Protein AF-K1REI7-F1 (afdb_monomer)

pLDDT: mean 71.36, std 9.13, range [47.62, 83.75]

Nearest PDB structures (foldseek):
  6emy-assembly1_A  TM=7.719E-01  e=7.578E-04  Enterococcus faecalis
  6en1-assembly1_A  TM=7.544E-01  e=6.233E-04  Enterococcus faecalis
  6en0-assembly1_B  TM=7.613E-01  e=9.213E-04  Enterococcus faecalis
  1pvr-assembly1_B-2  TM=6.829E-01  e=1.358E+00  Punavirus P1
  7wbw-assembly1_J  TM=5.403E-01  e=9.585E+00  Komagataella phaffii

Solvent-accessible surface area (backbone atoms only — not comparable to full-atom values): 3725 Å² total; per-residue (Å²): 137,89,51,75,65,55,58,54,50,53,50,52,51,52,44,50,72,71,70,49,56,67,68,61,50,29,60,77,70,66,50,91,50,63,65,72,56,45,66,69,48,73,79,67,48,74,65,54,54,51,50,51,52,53,51,54,65,70,76,108

Secondary structure (DSSP, 8-state):
---HHHHHHHHHHHHHHTT--HHHHHHHHT-SSHHHHHHHHTT--HHHHHHHHHHHHHH-

Radius of gyration: 12.89 Å; Cα contacts (8 Å, |Δi|>4): 25; chains: 1; bounding box: 36×20×29 Å

Mean predicted aligned error: 9.33 Å

Structure (mmCIF, N/CA/C/O backbone):
data_AF-K1REI7-F1
#
_entry.id   AF-K1REI7-F1
#
loop_
_atom_site.group_PDB
_atom_site.id
_atom_site.type_symbol
_atom_site.label_atom_id
_atom_site.label_alt_id
_atom_site.label_comp_id
_atom_site.label_asym_id
_atom_site.label_entity_id
_atom_site.label_seq_id
_atom_site.pdbx_PDB_ins_code
_atom_site.Cartn_x
_atom_site.Cartn_y
_atom_site.Cartn_z
_atom_site.occupancy
_atom_site.B_iso_or_equiv
_atom_site.auth_seq_id
_atom_site.auth_comp_id
_atom_site.auth_asym_id
_atom_site.auth_atom_id
_atom_site.pdbx_PDB_model_num
ATOM 1 N N . MET A 1 1 ? 24.956 -1.164 -8.177 1.00 47.62 1 MET A N 1
ATOM 2 C CA . MET A 1 1 ? 23.786 -1.739 -8.880 1.00 47.62 1 MET A CA 1
ATOM 3 C C . MET A 1 1 ? 22.526 -0.976 -8.482 1.00 47.62 1 MET A C 1
ATOM 5 O O . MET A 1 1 ? 21.829 -1.379 -7.563 1.00 47.62 1 MET A O 1
ATOM 9 N N . THR A 1 2 ? 22.242 0.150 -9.131 1.00 50.41 2 THR A N 1
ATOM 10 C CA . THR A 1 2 ? 20.994 0.909 -8.941 1.00 50.41 2 THR A CA 1
ATOM 11 C C . THR A 1 2 ? 20.077 0.608 -10.117 1.00 50.41 2 THR A C 1
ATOM 13 O O . THR A 1 2 ? 20.081 1.312 -11.121 1.00 50.41 2 THR A O 1
ATOM 16 N N . HIS A 1 3 ? 19.362 -0.513 -10.042 1.00 66.44 3 HIS A N 1
ATOM 17 C CA . HIS A 1 3 ? 18.363 -0.857 -11.051 1.00 66.44 3 HIS A CA 1
ATOM 18 C C . HIS A 1 3 ? 17.047 -0.128 -10.720 1.00 66.44 3 HIS A C 1
ATOM 20 O O . HIS A 1 3 ? 16.705 -0.064 -9.537 1.00 66.44 3 HIS A O 1
ATOM 26 N N . PRO A 1 4 ? 16.270 0.366 -11.702 1.00 71.94 4 PRO A N 1
ATOM 27 C CA . PRO A 1 4 ? 14.959 0.998 -11.471 1.00 71.94 4 PRO A CA 1
ATOM 28 C C . PRO A 1 4 ? 14.016 0.164 -10.583 1.00 71.94 4 PRO A C 1
ATOM 30 O O . PRO A 1 4 ? 13.239 0.700 -9.792 1.00 71.94 4 PRO A O 1
ATOM 33 N N . HIS A 1 5 ? 14.154 -1.164 -10.639 1.00 75.00 5 HIS A N 1
ATOM 34 C CA . HIS A 1 5 ? 13.467 -2.109 -9.760 1.00 75.00 5 HIS A CA 1
ATOM 35 C C . HIS A 1 5 ? 13.753 -1.898 -8.266 1.00 75.00 5 HIS A C 1
ATOM 37 O O . HIS A 1 5 ? 12.838 -2.016 -7.455 1.00 75.00 5 HIS A O 1
ATOM 43 N N . VAL A 1 6 ? 14.985 -1.550 -7.887 1.00 76.31 6 VAL A N 1
ATOM 44 C CA . VAL A 1 6 ? 15.369 -1.340 -6.483 1.00 76.31 6 VAL A CA 1
ATOM 45 C C . VAL A 1 6 ? 14.654 -0.116 -5.914 1.00 76.31 6 VAL A C 1
ATOM 47 O O . VAL A 1 6 ? 14.106 -0.193 -4.822 1.00 76.31 6 VAL A O 1
ATOM 50 N N . CYS A 1 7 ? 14.565 0.982 -6.672 1.00 78.75 7 CYS A N 1
ATOM 51 C CA . CYS A 1 7 ? 13.815 2.177 -6.265 1.00 78.75 7 CYS A CA 1
ATOM 52 C C . CYS A 1 7 ? 12.331 1.863 -6.034 1.00 78.75 7 CYS A C 1
ATOM 54 O O . CYS A 1 7 ? 11.745 2.303 -5.045 1.00 78.75 7 CYS A O 1
ATOM 56 N N . ARG A 1 8 ? 11.743 1.052 -6.919 1.00 79.25 8 ARG A N 1
ATOM 57 C CA . ARG A 1 8 ? 10.352 0.608 -6.811 1.00 79.25 8 ARG A CA 1
ATOM 58 C C . ARG A 1 8 ? 10.133 -0.281 -5.577 1.00 79.25 8 ARG A C 1
ATOM 60 O O . ARG A 1 8 ? 9.169 -0.070 -4.847 1.00 79.25 8 ARG A O 1
ATOM 67 N N . HIS A 1 9 ? 11.055 -1.196 -5.274 1.00 78.75 9 HIS A N 1
ATOM 68 C CA . HIS A 1 9 ? 11.023 -1.976 -4.030 1.00 78.75 9 HIS A CA 1
ATOM 69 C C . HIS A 1 9 ? 11.179 -1.104 -2.779 1.00 78.75 9 HIS A C 1
ATOM 71 O O . HIS A 1 9 ? 10.409 -1.265 -1.837 1.00 78.75 9 HIS A O 1
ATOM 77 N N . THR A 1 10 ? 12.110 -0.148 -2.775 1.00 81.88 10 THR A N 1
ATOM 78 C CA . THR A 1 10 ? 12.304 0.781 -1.651 1.00 81.88 10 THR A CA 1
ATOM 79 C C . THR A 1 10 ? 11.048 1.608 -1.380 1.00 81.88 10 THR A C 1
ATOM 81 O O . THR A 1 10 ? 10.640 1.739 -0.228 1.00 81.88 10 THR A O 1
ATOM 84 N N . TYR A 1 11 ? 10.397 2.119 -2.429 1.00 83.75 11 TYR A N 1
ATOM 85 C CA . TYR A 1 11 ? 9.124 2.827 -2.298 1.00 83.75 11 TYR A CA 1
ATOM 86 C C . TYR A 1 11 ? 8.036 1.923 -1.699 1.00 83.75 11 TYR A C 1
ATOM 88 O O . TYR A 1 11 ? 7.414 2.299 -0.708 1.00 83.75 11 TYR A O 1
ATOM 96 N N . CYS A 1 12 ? 7.867 0.704 -2.222 1.00 81.06 12 CYS A N 1
ATOM 97 C CA . CYS A 1 12 ? 6.902 -0.264 -1.693 1.00 81.06 12 CYS A CA 1
ATOM 98 C C . CYS A 1 12 ? 7.123 -0.539 -0.198 1.00 81.06 12 CYS A C 1
ATOM 100 O O . CYS A 1 12 ? 6.186 -0.458 0.592 1.00 81.06 12 CYS A O 1
ATOM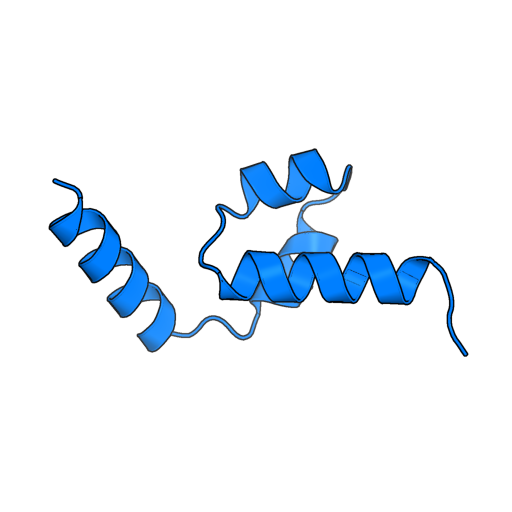 102 N N . SER A 1 13 ? 8.368 -0.803 0.205 1.00 77.94 13 SER A N 1
ATOM 103 C CA . SER A 1 13 ? 8.728 -1.079 1.598 1.00 77.94 13 SER A CA 1
ATOM 104 C C . SER A 1 13 ? 8.477 0.114 2.522 1.00 77.94 13 SER A C 1
ATOM 106 O O . SER A 1 13 ? 8.001 -0.067 3.640 1.00 77.94 13 SER A O 1
ATOM 108 N N . ASN A 1 14 ? 8.769 1.337 2.073 1.00 82.00 14 ASN A N 1
ATOM 109 C CA . ASN A 1 14 ? 8.562 2.541 2.880 1.00 82.00 14 ASN A CA 1
ATOM 110 C C . ASN A 1 14 ? 7.076 2.861 3.061 1.00 82.00 14 ASN A C 1
ATOM 112 O O . ASN A 1 14 ? 6.651 3.182 4.168 1.00 82.00 14 ASN A O 1
ATOM 116 N N . MET A 1 15 ? 6.276 2.733 2.002 1.00 81.69 15 MET A N 1
ATOM 117 C CA . MET A 1 15 ? 4.834 2.976 2.083 1.00 81.69 15 MET A CA 1
ATOM 118 C C . MET A 1 15 ? 4.122 1.892 2.896 1.00 81.69 15 MET A C 1
ATOM 120 O O . MET A 1 15 ? 3.213 2.201 3.665 1.00 81.69 15 MET A O 1
ATOM 124 N N . ALA A 1 16 ? 4.574 0.639 2.794 1.00 74.94 16 ALA A N 1
ATOM 125 C CA . ALA A 1 16 ? 4.108 -0.440 3.659 1.00 74.94 16 AL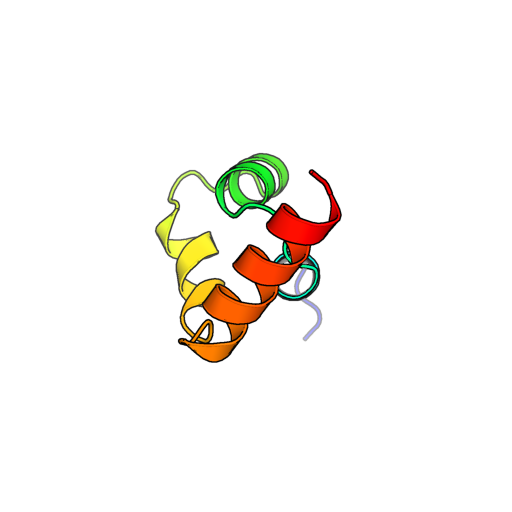A A CA 1
ATOM 126 C C . ALA A 1 16 ? 4.395 -0.136 5.142 1.00 74.94 16 ALA A C 1
ATOM 128 O O . ALA A 1 16 ? 3.484 -0.216 5.962 1.00 74.94 16 ALA A O 1
ATOM 129 N N . LYS A 1 17 ? 5.618 0.304 5.475 1.00 74.56 17 LYS A N 1
ATOM 130 C CA . LYS A 1 17 ? 5.998 0.727 6.839 1.00 74.56 17 LYS A CA 1
ATOM 131 C C . LYS A 1 17 ? 5.227 1.949 7.342 1.00 74.56 17 LYS A C 1
ATOM 133 O O . LYS A 1 17 ? 5.015 2.079 8.539 1.00 74.56 17 LYS A O 1
ATOM 138 N N . ALA A 1 18 ? 4.790 2.832 6.448 1.00 79.38 18 ALA A N 1
ATOM 139 C CA . ALA A 1 18 ? 3.945 3.975 6.794 1.00 79.38 18 ALA A CA 1
ATOM 140 C C . ALA A 1 18 ? 2.473 3.588 7.081 1.00 79.38 18 ALA A C 1
ATOM 142 O O . ALA A 1 18 ? 1.633 4.467 7.296 1.00 79.38 18 ALA A O 1
ATOM 143 N N . GLY A 1 19 ? 2.135 2.292 7.059 1.00 73.06 19 GLY A N 1
ATOM 144 C CA . GLY A 1 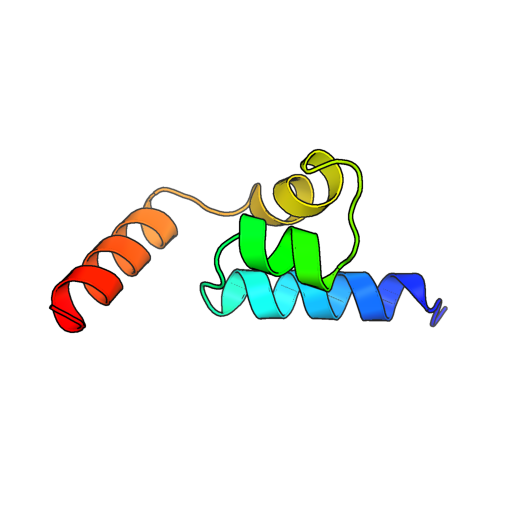19 ? 0.774 1.807 7.295 1.00 73.06 19 GLY A CA 1
ATOM 145 C C . GLY A 1 19 ? -0.170 2.124 6.134 1.00 73.06 19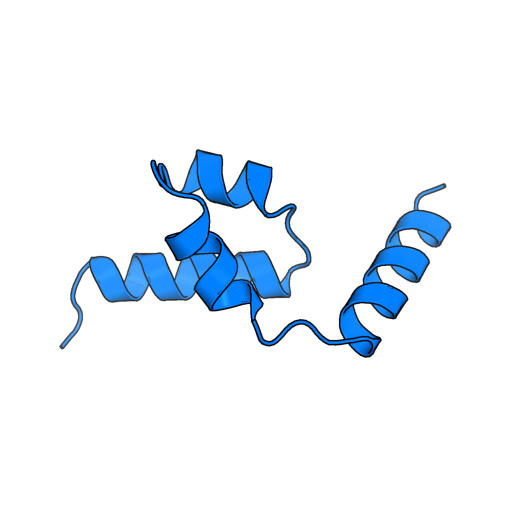 GLY A C 1
ATOM 146 O O . GLY A 1 19 ? -1.350 2.417 6.345 1.00 73.06 19 GLY A O 1
ATOM 147 N N . MET A 1 20 ? 0.346 2.146 4.897 1.00 77.06 20 MET A N 1
ATOM 148 C CA . MET A 1 20 ? -0.491 2.275 3.706 1.00 77.06 20 MET A CA 1
ATOM 149 C C . MET A 1 20 ? -1.247 0.971 3.445 1.00 77.06 20 MET A C 1
ATOM 151 O O . MET A 1 20 ? -0.685 -0.124 3.527 1.00 77.06 20 MET A O 1
ATOM 155 N N . ASN A 1 21 ? -2.518 1.104 3.061 1.00 77.12 21 ASN A N 1
ATOM 156 C CA . ASN A 1 21 ? -3.352 -0.026 2.680 1.00 77.12 21 ASN A CA 1
ATOM 157 C C . ASN A 1 21 ? -2.692 -0.826 1.527 1.00 77.12 21 ASN A C 1
ATOM 159 O O . ASN A 1 21 ? -2.429 -0.246 0.467 1.00 77.12 21 ASN A O 1
ATOM 163 N N . PRO A 1 22 ? -2.485 -2.149 1.677 1.00 72.44 22 PRO A N 1
ATOM 164 C CA . PRO A 1 22 ? -1.835 -2.988 0.668 1.00 72.44 22 PRO A CA 1
ATOM 165 C C . PRO A 1 22 ? -2.505 -2.961 -0.710 1.00 72.44 22 PRO A C 1
ATOM 167 O O . PRO A 1 22 ? -1.816 -3.068 -1.722 1.00 72.44 22 PRO A O 1
ATOM 170 N N . LYS A 1 23 ? -3.833 -2.788 -0.781 1.00 71.12 23 LYS A N 1
ATOM 171 C CA . LYS A 1 23 ? -4.575 -2.669 -2.049 1.00 71.12 23 LYS A CA 1
ATOM 172 C C . LYS A 1 23 ? -4.340 -1.327 -2.734 1.00 71.12 23 LYS A C 1
ATOM 174 O O . LYS A 1 23 ? -4.174 -1.291 -3.951 1.00 71.12 23 LYS A O 1
ATOM 179 N N . ALA A 1 24 ? -4.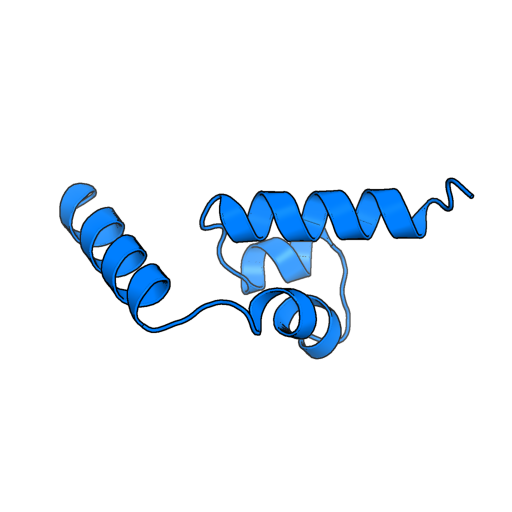279 -0.243 -1.962 1.00 78.50 24 ALA A N 1
ATOM 180 C CA . ALA A 1 24 ? -3.936 1.073 -2.494 1.00 78.50 24 ALA A CA 1
ATOM 181 C C . ALA A 1 24 ? -2.487 1.086 -3.000 1.00 78.50 24 ALA A C 1
ATOM 183 O O . ALA A 1 24 ? -2.219 1.541 -4.111 1.00 78.50 24 ALA A O 1
ATOM 184 N N . LEU A 1 25 ? -1.568 0.498 -2.228 1.00 81.00 25 LEU A N 1
ATOM 185 C CA . LEU A 1 25 ? -0.171 0.367 -2.627 1.00 81.00 25 LEU A CA 1
ATOM 186 C C . LEU A 1 25 ? -0.013 -0.530 -3.864 1.00 81.00 25 LEU A C 1
ATOM 188 O O . LEU A 1 25 ? 0.730 -0.180 -4.774 1.00 81.00 25 LEU A O 1
ATOM 192 N N . GLN A 1 26 ? -0.752 -1.641 -3.957 1.00 79.31 26 GLN A N 1
ATOM 193 C CA . GLN A 1 26 ? -0.773 -2.506 -5.144 1.00 79.31 26 GLN A CA 1
ATOM 194 C C . GLN A 1 26 ? -1.178 -1.733 -6.409 1.00 79.31 26 GLN A C 1
ATOM 196 O O . GLN A 1 26 ? -0.530 -1.884 -7.448 1.00 79.31 26 GLN A O 1
ATOM 201 N N . TYR A 1 27 ? -2.223 -0.905 -6.312 1.00 80.00 27 TYR A N 1
ATOM 202 C CA . TYR A 1 27 ? -2.709 -0.084 -7.418 1.00 80.00 27 TYR A CA 1
ATOM 203 C C . TYR A 1 27 ? -1.676 0.964 -7.850 1.00 80.00 27 TYR A C 1
ATOM 205 O O . TYR A 1 27 ? -1.349 1.042 -9.031 1.00 80.00 27 TYR A O 1
ATOM 213 N N . LEU A 1 28 ? -1.094 1.701 -6.896 1.00 80.62 28 LEU A N 1
ATOM 214 C CA . LEU A 1 28 ? -0.047 2.701 -7.160 1.00 80.62 28 LEU A CA 1
ATOM 215 C C . LEU A 1 28 ? 1.207 2.090 -7.787 1.00 80.62 28 LEU A C 1
ATOM 217 O O . LEU A 1 28 ? 1.866 2.704 -8.622 1.00 80.62 28 LEU A O 1
ATOM 221 N N . MET A 1 29 ? 1.531 0.865 -7.390 1.00 82.00 29 MET A N 1
ATOM 222 C CA . MET A 1 29 ? 2.654 0.128 -7.945 1.00 82.00 29 MET A CA 1
ATOM 223 C C . MET A 1 29 ? 2.333 -0.413 -9.342 1.00 82.00 29 MET A C 1
ATOM 225 O O . MET A 1 29 ? 3.250 -0.593 -10.140 1.00 82.00 29 MET A O 1
ATOM 229 N N . GLY A 1 30 ? 1.068 -0.677 -9.670 1.00 81.25 30 GLY A N 1
ATOM 230 C CA . GLY A 1 30 ? 0.687 -1.364 -10.906 1.00 81.25 30 G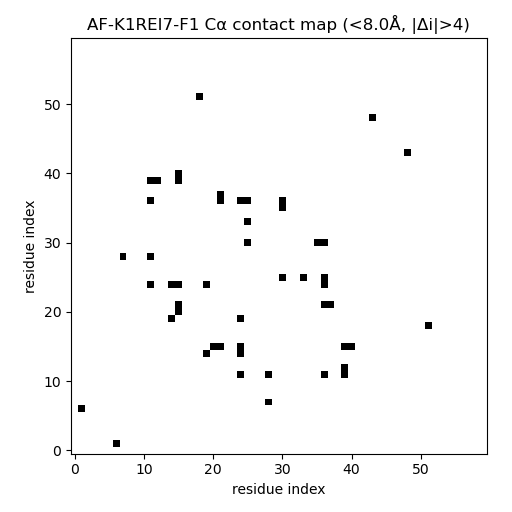LY A CA 1
ATOM 231 C C . GLY A 1 30 ? 1.026 -2.857 -10.872 1.00 81.25 30 GLY A C 1
ATOM 232 O O . GLY A 1 30 ? 1.377 -3.442 -11.893 1.00 81.25 30 GLY A O 1
ATOM 233 N N . HIS A 1 31 ? 0.990 -3.479 -9.688 1.00 81.12 31 HIS A N 1
ATOM 234 C CA . HIS A 1 31 ? 1.216 -4.918 -9.549 1.00 81.12 31 HIS A CA 1
ATOM 235 C C . HIS A 1 31 ? -0.022 -5.714 -9.978 1.00 81.12 31 HIS A C 1
ATOM 237 O O . HIS A 1 31 ? -1.049 -5.688 -9.297 1.00 81.12 31 HIS A O 1
ATOM 243 N N . SER A 1 32 ? 0.105 -6.471 -11.069 1.00 70.94 32 SER A N 1
ATOM 244 C CA . SER A 1 32 ? -0.926 -7.394 -11.565 1.00 70.94 32 SER A CA 1
ATOM 245 C C . SER A 1 32 ? -1.210 -8.537 -10.584 1.00 70.94 32 SER A C 1
ATOM 247 O O . SER A 1 32 ? -2.346 -8.986 -10.479 1.00 70.94 32 SER A O 1
ATOM 249 N N . ASP A 1 33 ? -0.191 -8.963 -9.832 1.00 68.38 33 ASP A N 1
ATOM 250 C CA . ASP A 1 33 ? -0.293 -9.966 -8.773 1.00 68.38 33 ASP A CA 1
ATOM 251 C C . ASP A 1 33 ? -0.015 -9.339 -7.400 1.00 68.38 33 ASP A C 1
ATOM 253 O O . ASP A 1 33 ? 0.989 -8.653 -7.185 1.00 68.38 33 ASP A O 1
ATOM 257 N N . ILE A 1 34 ? -0.916 -9.595 -6.452 1.00 63.97 34 ILE A N 1
ATOM 258 C CA . ILE A 1 34 ? -0.802 -9.114 -5.078 1.00 63.97 34 ILE A CA 1
ATOM 259 C C . ILE A 1 34 ? 0.321 -9.823 -4.313 1.00 63.97 34 ILE A C 1
ATOM 261 O O . ILE A 1 34 ? 0.826 -9.251 -3.348 1.00 63.97 34 ILE A O 1
ATOM 265 N N . GLY A 1 35 ? 0.763 -11.004 -4.763 1.00 61.09 35 GLY A N 1
ATOM 266 C CA . GLY A 1 35 ? 1.884 -11.739 -4.172 1.00 61.09 35 GLY A CA 1
ATOM 267 C C . GLY A 1 35 ? 3.182 -10.926 -4.124 1.00 61.09 35 GLY A C 1
ATOM 268 O O . GLY A 1 35 ? 3.904 -10.978 -3.132 1.00 61.09 35 GLY A O 1
ATOM 269 N N . VAL A 1 36 ? 3.446 -10.083 -5.131 1.00 61.94 36 VAL A N 1
ATOM 270 C CA . VAL A 1 36 ? 4.649 -9.224 -5.171 1.00 61.94 36 VAL A CA 1
ATOM 271 C C . VAL A 1 36 ? 4.582 -8.105 -4.129 1.00 61.94 36 VAL A C 1
ATOM 273 O O . VAL A 1 36 ? 5.590 -7.764 -3.514 1.00 61.94 36 VAL A O 1
ATOM 276 N N . THR A 1 37 ? 3.390 -7.556 -3.896 1.00 60.88 37 THR A N 1
ATOM 277 C CA . THR A 1 37 ? 3.152 -6.559 -2.847 1.00 60.88 37 THR A CA 1
ATOM 278 C C . THR A 1 37 ? 3.211 -7.216 -1.463 1.00 60.88 37 THR A C 1
ATOM 280 O O . THR A 1 37 ? 3.924 -6.730 -0.591 1.00 60.88 37 THR A O 1
ATOM 283 N N . LEU A 1 38 ? 2.513 -8.344 -1.270 1.00 61.25 38 LEU A N 1
ATOM 284 C CA . LEU A 1 38 ? 2.398 -9.065 0.005 1.00 61.25 38 LEU A CA 1
ATOM 285 C C . LEU A 1 38 ? 3.697 -9.734 0.467 1.00 61.25 38 LEU A C 1
ATOM 287 O O . LEU A 1 38 ? 3.916 -9.810 1.670 1.00 61.25 38 LEU A O 1
ATOM 291 N N . ASN A 1 39 ? 4.591 -10.139 -0.437 1.00 59.97 39 ASN A N 1
ATOM 292 C CA . ASN A 1 39 ? 5.914 -10.652 -0.055 1.00 59.97 39 ASN A CA 1
ATOM 293 C C . ASN A 1 39 ? 6.797 -9.597 0.634 1.00 59.97 39 ASN A C 1
ATOM 295 O O . ASN A 1 39 ? 7.723 -9.953 1.351 1.00 59.97 39 ASN A O 1
ATOM 299 N N . VAL A 1 40 ? 6.514 -8.300 0.461 1.00 58.78 40 VAL A N 1
ATOM 300 C CA . VAL A 1 40 ? 7.150 -7.232 1.259 1.00 58.78 40 VAL A CA 1
ATOM 301 C C . VAL A 1 40 ? 6.494 -7.122 2.645 1.00 58.78 40 VAL A C 1
ATOM 303 O O . VAL A 1 40 ? 7.140 -6.735 3.617 1.00 58.78 40 VAL A O 1
ATOM 306 N N . TYR A 1 41 ? 5.216 -7.498 2.745 1.00 54.03 41 TYR A N 1
ATOM 307 C CA . TYR A 1 41 ? 4.408 -7.459 3.965 1.00 54.03 41 TYR A CA 1
ATOM 308 C C . TYR A 1 41 ? 4.591 -8.680 4.882 1.00 54.03 41 TYR A C 1
ATOM 310 O O . TYR A 1 41 ? 4.057 -8.665 5.987 1.00 54.03 41 TYR A O 1
ATOM 318 N N . THR A 1 42 ? 5.352 -9.716 4.504 1.00 53.81 42 THR A N 1
ATOM 319 C CA . THR A 1 42 ? 5.529 -10.937 5.328 1.00 53.81 42 THR A CA 1
ATOM 320 C C . THR A 1 42 ? 6.217 -10.696 6.675 1.00 53.81 42 THR A C 1
ATOM 322 O O . THR A 1 42 ? 6.255 -11.596 7.507 1.00 53.81 42 THR A O 1
ATOM 325 N N . HIS A 1 43 ? 6.761 -9.500 6.906 1.00 59.41 43 HIS A N 1
ATOM 326 C CA . HIS A 1 43 ? 7.311 -9.100 8.201 1.00 59.41 43 HIS A CA 1
ATOM 327 C C . HIS A 1 43 ? 6.283 -8.467 9.145 1.00 59.41 43 HIS A C 1
ATOM 329 O O . HIS A 1 43 ? 6.634 -8.217 10.295 1.00 59.41 43 HIS A O 1
ATOM 335 N N . LEU A 1 44 ? 5.049 -8.209 8.689 1.00 61.91 44 LEU A N 1
ATOM 336 C CA . LEU A 1 44 ? 3.995 -7.714 9.568 1.00 61.91 44 LEU A CA 1
ATOM 337 C C . LEU A 1 44 ? 3.586 -8.819 10.544 1.00 61.91 44 LEU A C 1
ATOM 339 O O . LEU A 1 44 ? 3.051 -9.859 10.151 1.00 61.91 44 LEU A O 1
ATOM 343 N N . GLY A 1 45 ? 3.861 -8.585 11.820 1.00 65.44 45 GLY A N 1
ATOM 344 C CA . GLY A 1 45 ? 3.502 -9.466 12.919 1.00 65.44 45 GLY A CA 1
ATOM 345 C C . GLY A 1 45 ? 2.281 -8.971 13.693 1.00 65.44 45 GLY A C 1
ATOM 346 O O . GLY A 1 45 ? 1.614 -7.997 13.350 1.00 65.44 45 GLY A O 1
ATOM 347 N N . LEU A 1 46 ? 2.011 -9.640 14.816 1.00 66.31 46 LEU A N 1
ATOM 348 C CA . LEU A 1 46 ? 0.952 -9.268 15.765 1.00 66.31 46 LEU A CA 1
ATOM 349 C C . LEU A 1 46 ? 1.083 -7.832 16.300 1.00 66.31 46 LEU A C 1
ATOM 351 O O . LEU A 1 46 ? 0.081 -7.217 16.662 1.00 66.31 46 LEU A O 1
ATOM 355 N N . ILE A 1 47 ? 2.308 -7.308 16.367 1.00 65.62 47 ILE A N 1
ATOM 356 C CA . ILE A 1 47 ? 2.593 -5.958 16.862 1.00 65.62 47 ILE A CA 1
ATOM 357 C C . ILE A 1 47 ? 2.065 -4.918 15.869 1.00 65.62 47 ILE A C 1
ATOM 359 O O . ILE A 1 47 ? 1.319 -4.030 16.275 1.00 65.62 47 ILE A O 1
ATOM 363 N N . ASP A 1 48 ? 2.339 -5.091 14.575 1.00 68.62 48 ASP A N 1
ATOM 364 C CA . ASP A 1 48 ? 1.890 -4.161 13.536 1.00 68.62 48 ASP A CA 1
ATOM 365 C C . ASP A 1 48 ? 0.359 -4.147 13.402 1.00 68.62 48 ASP A C 1
ATOM 367 O O . ASP A 1 48 ? -0.256 -3.092 13.252 1.00 68.62 48 ASP A O 1
ATOM 371 N N . ALA A 1 49 ? -0.287 -5.314 13.537 1.00 69.25 49 ALA A N 1
ATOM 372 C CA . ALA A 1 49 ? -1.748 -5.406 13.538 1.00 69.25 49 ALA A CA 1
ATOM 373 C C . ALA A 1 49 ? -2.371 -4.645 14.722 1.00 69.25 49 ALA A C 1
ATOM 375 O O . ALA A 1 49 ? -3.377 -3.949 14.564 1.00 69.25 49 ALA A O 1
ATOM 376 N N . LYS A 1 50 ? -1.759 -4.742 15.909 1.00 72.94 50 LYS A N 1
ATOM 377 C CA . LYS A 1 50 ? -2.210 -4.027 17.109 1.00 72.94 50 LYS A CA 1
ATOM 378 C C . LYS A 1 50 ? -2.013 -2.515 16.978 1.00 72.94 50 LYS A C 1
ATOM 380 O O . LYS A 1 50 ? -2.875 -1.752 17.415 1.00 72.94 50 LYS A O 1
ATOM 385 N N . GLU A 1 51 ? -0.908 -2.076 16.385 1.00 74.31 51 GLU A N 1
ATOM 386 C CA . GLU A 1 51 ? -0.657 -0.657 16.120 1.00 74.31 51 GLU A CA 1
ATOM 387 C C . GLU A 1 51 ? -1.653 -0.074 15.114 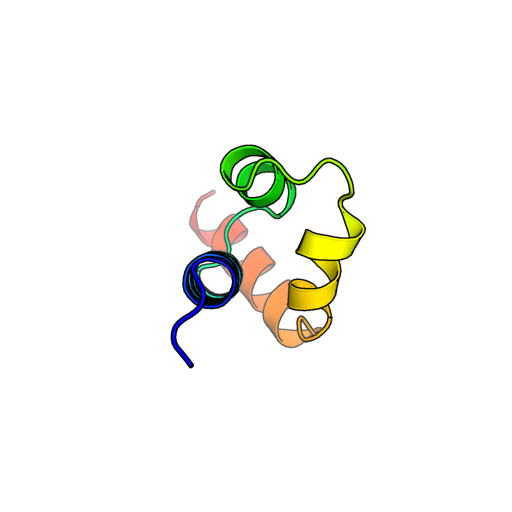1.00 74.31 51 GLU A C 1
ATOM 389 O O . GLU A 1 51 ? -2.197 1.003 15.370 1.00 74.31 51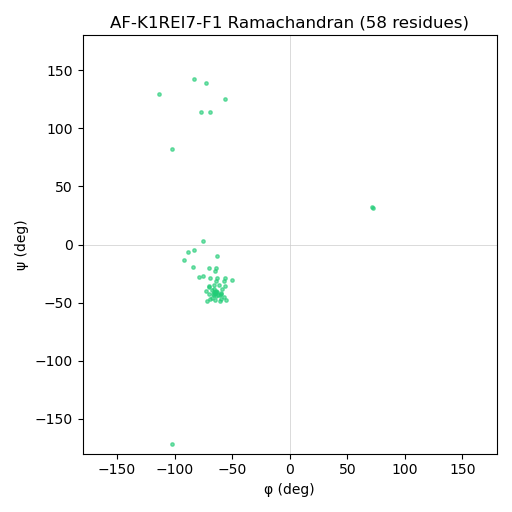 GLU A O 1
ATOM 394 N N . GLU A 1 52 ? -1.982 -0.798 14.040 1.00 72.50 52 GLU A N 1
ATOM 395 C CA . GLU A 1 52 ? -2.973 -0.327 13.064 1.00 72.50 52 GLU A CA 1
ATOM 396 C C . GLU A 1 52 ? -4.375 -0.235 13.682 1.00 72.50 52 GLU A C 1
ATOM 398 O O . GLU A 1 52 ? -5.071 0.763 13.485 1.00 72.50 52 GLU A O 1
ATOM 403 N N . MET A 1 53 ? -4.772 -1.208 14.513 1.00 74.56 53 MET A N 1
ATOM 404 C CA . MET A 1 53 ? -6.034 -1.131 15.261 1.00 74.56 53 MET A CA 1
ATOM 405 C C . MET A 1 53 ? -6.084 0.092 16.184 1.00 74.56 53 MET A C 1
ATOM 407 O O . MET A 1 53 ? -7.095 0.795 16.222 1.00 74.56 53 MET A O 1
ATOM 411 N N . ASN A 1 54 ? -4.988 0.387 16.888 1.00 78.75 54 ASN A N 1
ATOM 412 C CA . ASN A 1 54 ? -4.891 1.579 17.732 1.00 78.75 54 ASN A CA 1
ATOM 413 C C . ASN A 1 54 ? -4.924 2.880 16.916 1.00 78.75 54 ASN A C 1
ATOM 415 O O . ASN A 1 54 ? -5.468 3.882 17.386 1.00 78.75 54 ASN A O 1
ATOM 419 N N . ARG A 1 55 ? -4.352 2.891 15.704 1.00 77.00 55 ARG A N 1
ATOM 420 C CA . ARG A 1 55 ? -4.392 4.054 14.808 1.00 77.00 55 ARG A CA 1
ATOM 421 C C . ARG A 1 55 ? -5.810 4.325 14.314 1.00 77.00 55 ARG A C 1
ATOM 423 O O . ARG A 1 55 ? -6.255 5.467 14.380 1.00 77.00 55 ARG A O 1
ATOM 430 N N . ILE A 1 56 ? -6.523 3.288 13.873 1.00 76.19 56 ILE A N 1
ATOM 431 C CA . ILE A 1 56 ? -7.919 3.399 13.424 1.00 76.19 56 ILE A CA 1
ATOM 432 C C . ILE A 1 56 ? -8.813 3.868 14.577 1.00 76.19 56 ILE A C 1
ATOM 434 O O . ILE A 1 56 ? -9.614 4.777 14.390 1.00 76.19 56 ILE A O 1
ATOM 438 N N . ALA A 1 57 ? -8.623 3.324 15.782 1.00 79.81 57 ALA A N 1
ATOM 439 C CA . ALA A 1 57 ? -9.382 3.729 16.965 1.00 79.81 57 ALA A CA 1
ATOM 440 C C . ALA A 1 57 ? -9.131 5.186 17.403 1.00 79.81 57 ALA A C 1
ATOM 442 O O . ALA A 1 57 ? -9.975 5.757 18.077 1.00 79.81 57 ALA A O 1
ATOM 443 N N . LYS A 1 58 ? -7.990 5.792 17.039 1.00 71.31 58 LYS A N 1
ATOM 444 C CA . LYS A 1 58 ? -7.686 7.217 17.285 1.00 71.31 58 LYS A CA 1
ATOM 445 C C . LYS A 1 58 ? -8.253 8.169 16.227 1.00 71.31 58 LYS A C 1
ATOM 447 O O . LYS A 1 58 ? -8.271 9.374 16.461 1.00 71.31 58 LYS A O 1
ATOM 452 N N . LEU A 1 59 ? -8.594 7.651 15.048 1.00 64.12 59 LEU A N 1
ATOM 453 C CA . LEU A 1 59 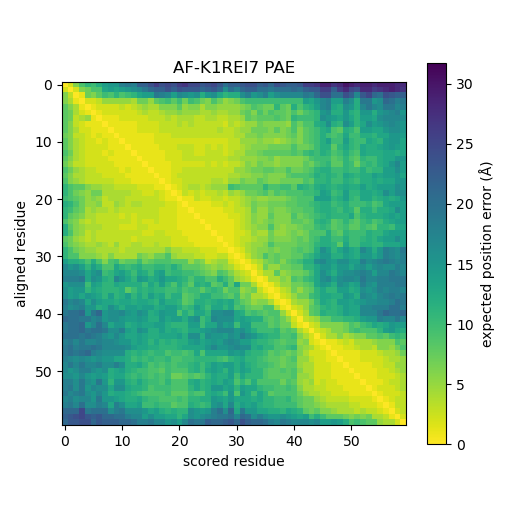? -9.163 8.420 13.937 1.00 64.12 59 LEU A CA 1
ATOM 454 C C . LEU A 1 59 ? -10.702 8.435 13.962 1.00 64.12 59 LEU A C 1
ATOM 456 O O . LEU A 1 59 ? -11.296 9.221 13.226 1.00 64.12 59 LEU A O 1
ATOM 460 N N . ALA A 1 60 ? -11.313 7.563 14.771 1.00 52.44 60 ALA A N 1
ATOM 461 C CA . ALA A 1 60 ? -12.738 7.539 15.098 1.00 52.44 60 ALA A CA 1
ATOM 462 C C . ALA A 1 60 ? -13.027 8.403 16.333 1.00 52.44 60 ALA A C 1
ATOM 464 O O . ALA A 1 60 ? -14.122 9.005 16.365 1.00 52.44 60 ALA A O 1
#

Sequence (60 aa):
MTHPHVCRHTYCSNMAKAGMNPKALQYLMGHSDIGVTLNVYTHLGLIDAKEEMNRIAKLA

Foldseek 3Di:
DDDPVVVLVVVLLVCVVVVHDLVVSCVVSVPPDSCVSCVSVPPDDPVNVVVVVVVVVVVD

Organism: NCBI:txid408170

InterPro domains:
  IPR002104 Integrase, catalytic domain [PF00589] (2-44)
  IPR002104 Integrase, catalytic domain [PS51898] (1-54)
  IPR011010 DNA breaking-rejoining enzyme, catalytic core [SSF56349] (3-55)
  IPR013762 Integrase-like, catalytic domain superfamily [G3DSA:1.10.443.10] (2-59)